Protein AF-A0A2E5IAH0-F1 (afdb_monomer_lite)

Radius of gyration: 16.79 Å; chains: 1; bounding box: 46×34×42 Å

pLDDT: mean 79.87, std 14.28, range [32.84, 93.81]

Secondary structure (DSSP, 8-state):
--GGGS-HHHHHHHHHHHHHHHTPPPTT----TTTS-HIIIIIHHHHHHHHHHHHHHHHHHHHHHHHH---HHHHHHHHHHHHHHHHHHHHHHHHHHHHHHHHH-

Sequence (105 aa):
MHLNEIPPLRLALILISIIYIIFAQNALTTYDLIKDNVISGLILPATLPIIFFVILLDLLMLFVKRSDCEGKIIKKHLSKVIFIEIVLLITLTARWWDYYASIFS

Foldseek 3Di:
DDPVPDDVVVVVLVVVLVVLLVLADALPPPDPVVPDDCCSPPVSVVCLVVSLVVLVVVLVVLVVVLVPDPDPVVNVVSVVVNVVSVVSSVSSCVSNVNVVVSVVD

Structure (mmCIF, N/CA/C/O backbone):
data_AF-A0A2E5IAH0-F1
#
_entry.id   AF-A0A2E5IAH0-F1
#
loop_
_atom_site.group_PDB
_atom_site.id
_atom_site.type_symbol
_atom_site.label_atom_id
_atom_site.label_alt_id
_atom_site.label_comp_id
_atom_site.label_asym_id
_atom_site.label_entity_id
_atom_site.label_seq_id
_atom_site.pdbx_PDB_ins_code
_atom_site.Cartn_x
_atom_site.Cartn_y
_atom_site.Cartn_z
_atom_site.occupancy
_atom_site.B_iso_or_equiv
_atom_site.auth_seq_id
_atom_site.auth_comp_id
_atom_site.auth_asym_id
_atom_site.auth_atom_id
_atom_site.pdbx_PDB_model_num
ATOM 1 N N . MET A 1 1 ? -9.688 21.626 6.961 1.00 43.75 1 MET A N 1
ATOM 2 C CA . MET A 1 1 ? -9.174 20.240 6.950 1.00 43.75 1 MET A CA 1
ATOM 3 C C . MET A 1 1 ? -7.848 20.277 7.699 1.00 43.75 1 MET A C 1
ATOM 5 O O . MET A 1 1 ? -6.872 20.748 7.138 1.00 43.75 1 MET A O 1
ATOM 9 N N . HIS A 1 2 ? -7.847 19.983 9.003 1.00 32.84 2 HIS A N 1
ATOM 10 C CA . HIS A 1 2 ? -6.646 20.108 9.839 1.00 32.84 2 HIS A CA 1
ATOM 11 C C . HIS A 1 2 ? -5.772 18.864 9.647 1.00 32.84 2 HIS A C 1
ATOM 13 O O . HIS A 1 2 ? -6.219 17.755 9.923 1.00 32.84 2 HIS A O 1
ATOM 19 N N . LEU A 1 3 ? -4.529 19.042 9.190 1.00 49.31 3 LEU A N 1
ATOM 20 C CA . LEU A 1 3 ? -3.573 17.947 8.970 1.00 49.31 3 LEU A CA 1
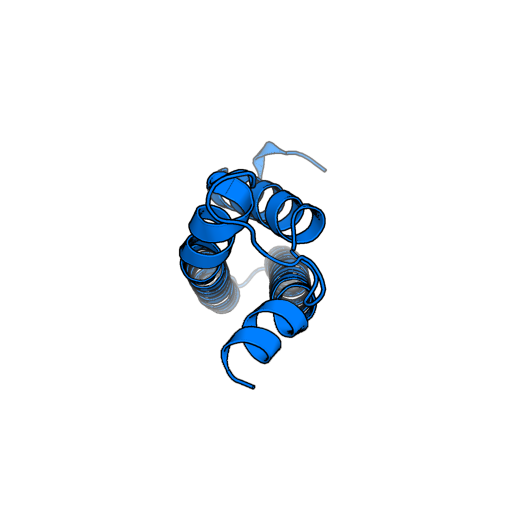ATOM 21 C C . LEU A 1 3 ? -3.216 17.154 10.250 1.00 49.31 3 LEU A C 1
ATOM 23 O O . LEU A 1 3 ? -2.623 16.089 10.144 1.00 49.31 3 LEU A O 1
ATOM 27 N N . ASN A 1 4 ? -3.611 17.623 11.440 1.00 45.94 4 ASN A N 1
ATOM 28 C CA . ASN A 1 4 ? -3.289 16.997 12.729 1.00 45.94 4 ASN A CA 1
ATOM 29 C C . ASN A 1 4 ? -4.145 15.773 13.111 1.00 45.94 4 ASN A C 1
ATOM 31 O O . ASN A 1 4 ? -3.842 15.132 14.112 1.00 45.94 4 ASN A O 1
ATOM 35 N N . GLU A 1 5 ? -5.206 15.437 12.368 1.00 56.62 5 GLU A N 1
ATOM 36 C CA . GLU A 1 5 ? -6.084 14.294 12.705 1.00 56.62 5 GLU A CA 1
ATOM 37 C C . GLU A 1 5 ? -5.778 13.010 11.917 1.00 56.62 5 GLU A C 1
ATOM 39 O O . GLU A 1 5 ? -6.347 11.950 12.197 1.00 56.62 5 GLU A O 1
ATOM 44 N N . ILE A 1 6 ? -4.884 13.080 10.928 1.00 60.12 6 ILE A N 1
ATOM 45 C CA . ILE A 1 6 ? -4.462 11.912 10.154 1.00 60.12 6 ILE A CA 1
ATOM 46 C C . ILE A 1 6 ? -3.214 11.344 10.837 1.00 60.12 6 ILE A C 1
ATOM 48 O O . ILE A 1 6 ? -2.228 12.072 10.961 1.00 60.12 6 ILE A O 1
ATOM 52 N N . PRO A 1 7 ? -3.215 10.073 11.288 1.00 71.12 7 PRO A N 1
ATOM 53 C CA . PRO A 1 7 ? -2.011 9.479 11.851 1.00 71.12 7 PRO A CA 1
ATOM 54 C C . PRO A 1 7 ? -0.868 9.606 10.830 1.00 71.12 7 PRO A C 1
ATOM 56 O O . PRO A 1 7 ? -1.097 9.351 9.645 1.00 71.12 7 PRO A O 1
ATOM 59 N N . PRO A 1 8 ? 0.350 9.991 11.250 1.00 77.69 8 PRO A N 1
ATOM 60 C CA . PRO A 1 8 ? 1.456 10.310 10.338 1.00 77.69 8 PRO A CA 1
ATOM 61 C C . PRO A 1 8 ? 1.767 9.167 9.362 1.00 77.69 8 PRO A C 1
ATOM 63 O O . PRO A 1 8 ? 2.138 9.406 8.215 1.00 77.69 8 PRO A O 1
ATOM 66 N N . LEU A 1 9 ? 1.509 7.928 9.789 1.00 79.06 9 LEU A N 1
ATOM 67 C CA . LEU A 1 9 ? 1.598 6.730 8.964 1.00 79.06 9 LEU A CA 1
ATOM 68 C C . LEU A 1 9 ? 0.697 6.778 7.716 1.00 79.06 9 LEU A C 1
ATOM 70 O O . LEU A 1 9 ? 1.145 6.413 6.636 1.00 79.06 9 LEU A O 1
ATOM 74 N N . ARG A 1 10 ? -0.543 7.273 7.820 1.00 81.69 10 ARG A N 1
ATOM 75 C CA . ARG A 1 10 ? -1.467 7.369 6.674 1.00 81.69 10 ARG A CA 1
ATOM 76 C C . ARG A 1 10 ? -1.038 8.398 5.660 1.00 81.69 10 ARG A C 1
ATOM 78 O O . ARG A 1 10 ? -1.125 8.160 4.462 1.00 81.69 10 ARG A O 1
ATOM 85 N N . LEU A 1 11 ? -0.580 9.549 6.138 1.00 83.62 11 LEU A N 1
ATOM 86 C CA . LEU A 1 11 ? -0.096 10.594 5.249 1.00 83.62 11 LEU A CA 1
ATOM 87 C C . LEU A 1 11 ? 1.133 10.093 4.478 1.00 83.62 11 LEU A C 1
ATOM 89 O O . LEU A 1 11 ? 1.208 10.284 3.264 1.00 83.62 11 LEU A O 1
ATOM 93 N N . ALA A 1 12 ? 2.032 9.375 5.159 1.00 85.69 12 ALA A N 1
ATOM 94 C CA . ALA A 1 12 ? 3.151 8.695 4.518 1.00 85.69 12 ALA A CA 1
ATOM 95 C C . ALA A 1 12 ? 2.677 7.647 3.497 1.00 85.69 12 ALA A C 1
ATOM 97 O O . ALA A 1 12 ? 3.168 7.646 2.372 1.00 85.69 12 ALA A O 1
ATOM 98 N N . LEU A 1 13 ? 1.688 6.811 3.833 1.00 85.50 13 LEU A N 1
ATOM 99 C CA . LEU A 1 13 ? 1.144 5.799 2.918 1.00 85.50 13 LEU A CA 1
ATOM 100 C C . LEU A 1 13 ? 0.521 6.407 1.664 1.00 85.50 13 LEU A C 1
ATOM 102 O O . LEU A 1 13 ? 0.764 5.908 0.568 1.00 85.50 13 LEU A O 1
ATOM 106 N N . ILE A 1 14 ? -0.235 7.496 1.800 1.00 85.69 14 ILE A N 1
ATOM 107 C CA . ILE A 1 14 ? -0.828 8.204 0.661 1.00 85.69 14 ILE A CA 1
ATOM 108 C C . ILE A 1 14 ? 0.275 8.775 -0.234 1.00 85.69 14 ILE A C 1
ATOM 110 O O . ILE A 1 14 ? 0.253 8.546 -1.441 1.00 85.69 14 ILE A O 1
ATOM 114 N N . LEU A 1 15 ? 1.264 9.466 0.345 1.00 88.12 15 LEU A N 1
ATOM 115 C CA . LEU A 1 15 ? 2.393 10.017 -0.413 1.00 88.12 15 LEU A CA 1
ATOM 116 C C . LEU A 1 15 ? 3.174 8.927 -1.148 1.00 88.12 15 LEU A C 1
ATOM 118 O O . LEU A 1 15 ? 3.426 9.053 -2.344 1.00 88.12 15 LEU A O 1
ATOM 122 N N . ILE A 1 16 ? 3.518 7.845 -0.449 1.00 87.31 16 ILE A N 1
ATOM 123 C CA . ILE A 1 16 ? 4.248 6.716 -1.026 1.00 87.31 16 ILE A CA 1
ATOM 124 C C . ILE A 1 16 ? 3.423 6.075 -2.144 1.00 87.31 16 ILE A C 1
ATOM 126 O O . ILE A 1 16 ? 3.938 5.864 -3.234 1.00 87.31 16 ILE A O 1
ATOM 130 N N . SER A 1 17 ? 2.130 5.838 -1.936 1.00 85.62 17 SER A N 1
ATOM 131 C CA . SER A 1 17 ? 1.269 5.246 -2.968 1.00 85.62 17 SER A CA 1
ATOM 132 C C . SER A 1 17 ? 1.181 6.119 -4.218 1.00 85.62 17 SER A C 1
ATOM 134 O O . SER A 1 17 ? 1.247 5.602 -5.329 1.00 85.62 17 SER A O 1
ATOM 136 N N . ILE A 1 18 ? 1.097 7.444 -4.060 1.00 87.56 18 ILE A N 1
ATOM 137 C CA . ILE A 1 18 ? 1.113 8.385 -5.188 1.00 87.56 18 ILE A CA 1
ATOM 138 C C . ILE A 1 18 ? 2.435 8.286 -5.957 1.00 87.56 18 ILE A C 1
ATOM 140 O O . ILE A 1 18 ? 2.413 8.211 -7.184 1.00 87.56 18 ILE A O 1
ATOM 144 N N . ILE A 1 19 ? 3.574 8.226 -5.256 1.00 87.19 19 ILE A N 1
ATOM 145 C CA . ILE A 1 19 ? 4.887 8.017 -5.884 1.00 87.19 19 ILE A CA 1
ATOM 146 C C . ILE A 1 19 ? 4.860 6.724 -6.711 1.00 87.19 19 ILE A C 1
ATOM 148 O O . ILE A 1 19 ? 5.175 6.748 -7.897 1.00 87.19 19 ILE A O 1
ATOM 152 N N . TYR A 1 20 ? 4.400 5.610 -6.144 1.00 86.12 20 TYR A N 1
ATOM 153 C CA . TYR A 1 20 ? 4.354 4.332 -6.863 1.00 86.12 20 TYR A CA 1
ATOM 154 C C . TYR A 1 20 ? 3.379 4.331 -8.047 1.00 86.12 20 TYR A C 1
ATOM 156 O O . TYR A 1 20 ? 3.626 3.629 -9.021 1.00 86.12 20 TYR A O 1
ATOM 164 N N . ILE A 1 21 ? 2.292 5.106 -8.006 1.00 85.81 21 ILE A N 1
ATOM 165 C CA . ILE A 1 21 ? 1.365 5.249 -9.142 1.00 85.81 21 ILE A CA 1
ATOM 166 C C . ILE A 1 21 ? 2.014 6.045 -10.285 1.00 85.81 21 ILE A C 1
ATOM 168 O O . ILE A 1 21 ? 1.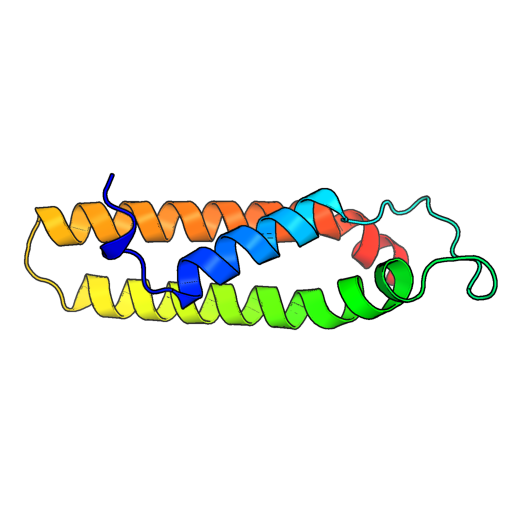859 5.682 -11.453 1.00 85.81 21 ILE A O 1
ATOM 172 N N . ILE A 1 22 ? 2.747 7.116 -9.962 1.00 84.62 22 ILE A N 1
ATOM 173 C CA . ILE A 1 22 ? 3.429 7.970 -10.949 1.00 84.62 22 ILE A CA 1
ATOM 174 C C . ILE A 1 22 ? 4.594 7.221 -11.605 1.00 84.62 22 ILE A C 1
ATOM 176 O O . ILE A 1 22 ? 4.752 7.278 -12.822 1.00 84.62 22 ILE A O 1
ATOM 180 N N . PHE A 1 23 ? 5.383 6.501 -10.806 1.00 81.69 23 PHE A N 1
ATOM 181 C CA . PHE A 1 23 ? 6.558 5.753 -11.263 1.00 81.69 23 PHE A CA 1
ATOM 182 C C . PHE A 1 23 ? 6.243 4.321 -11.721 1.00 81.69 23 PHE A C 1
ATOM 184 O O . PHE A 1 23 ? 7.166 3.536 -11.941 1.00 81.69 23 PHE A O 1
ATOM 191 N N . ALA A 1 24 ? 4.964 3.969 -11.866 1.00 76.81 24 ALA A N 1
ATOM 192 C CA . ALA A 1 24 ? 4.568 2.662 -12.366 1.00 76.81 24 ALA A CA 1
ATOM 193 C C . ALA A 1 24 ? 5.111 2.426 -13.778 1.00 76.81 24 ALA A C 1
ATOM 195 O O . ALA A 1 24 ? 4.982 3.273 -14.669 1.00 76.81 24 ALA A O 1
ATOM 196 N N . GLN A 1 25 ? 5.715 1.259 -13.964 1.00 68.38 25 GLN A N 1
ATOM 197 C CA . GLN A 1 25 ? 6.385 0.899 -15.204 1.00 68.38 25 GLN A CA 1
ATOM 198 C C . GLN A 1 25 ? 5.395 0.352 -16.222 1.00 68.38 25 GLN A C 1
ATOM 200 O O . GLN A 1 25 ? 4.419 -0.302 -15.860 1.00 68.38 25 GLN A O 1
ATOM 205 N N . ASN A 1 26 ? 5.651 0.615 -17.501 1.00 62.47 26 ASN A N 1
ATOM 206 C CA . ASN A 1 26 ? 4.818 0.105 -18.582 1.00 62.47 26 ASN A CA 1
ATOM 207 C C . ASN A 1 26 ? 5.412 -1.205 -19.115 1.00 62.47 26 ASN A C 1
ATOM 209 O O . ASN A 1 26 ? 6.628 -1.337 -19.184 1.00 62.47 26 ASN A O 1
ATOM 213 N N . ALA A 1 27 ? 4.584 -2.142 -19.577 1.00 54.34 27 ALA A N 1
ATOM 214 C CA . ALA A 1 27 ? 5.046 -3.435 -20.109 1.00 54.34 27 ALA A CA 1
ATOM 215 C C . ALA A 1 27 ? 6.054 -3.327 -21.283 1.00 54.34 27 ALA A C 1
ATOM 217 O O . ALA A 1 27 ? 6.747 -4.284 -21.605 1.00 54.34 27 ALA A O 1
ATOM 218 N N . LEU A 1 28 ? 6.147 -2.157 -21.927 1.00 52.31 28 LEU A N 1
ATOM 219 C CA . LEU A 1 28 ? 7.015 -1.889 -23.080 1.00 52.31 28 LEU A CA 1
ATOM 220 C C . LEU A 1 28 ? 8.390 -1.305 -22.716 1.00 52.31 28 LEU A C 1
ATOM 222 O O . LEU A 1 28 ? 9.192 -1.069 -23.619 1.00 52.31 28 LEU A O 1
ATOM 226 N N . THR A 1 29 ? 8.686 -1.037 -21.439 1.00 54.88 29 THR A N 1
ATOM 227 C CA . THR A 1 29 ? 10.057 -0.677 -21.043 1.00 54.88 29 THR A CA 1
ATOM 228 C C . THR A 1 29 ? 10.935 -1.922 -21.108 1.00 54.88 29 THR A C 1
ATOM 230 O O . THR A 1 29 ? 10.982 -2.712 -20.170 1.00 54.88 29 THR A O 1
ATOM 233 N N . THR A 1 30 ? 11.605 -2.111 -22.247 1.00 47.50 30 THR A N 1
ATOM 234 C CA . THR A 1 30 ? 12.680 -3.092 -22.419 1.00 47.50 30 THR A CA 1
ATOM 235 C C . THR A 1 30 ? 13.783 -2.781 -21.421 1.00 47.50 30 THR A C 1
ATOM 237 O O . THR A 1 30 ? 14.484 -1.785 -21.579 1.00 47.50 30 THR A O 1
ATOM 240 N N . TYR A 1 31 ? 13.884 -3.615 -20.390 1.00 51.56 31 TYR A N 1
ATOM 241 C CA . TYR A 1 31 ? 14.838 -3.452 -19.305 1.00 51.56 31 TYR A CA 1
ATOM 242 C C . TYR A 1 31 ? 16.234 -3.865 -19.748 1.00 51.56 31 TYR A C 1
ATOM 244 O O . TYR A 1 31 ? 16.513 -5.051 -19.922 1.00 51.56 31 TYR A O 1
ATOM 252 N N . ASP A 1 32 ? 17.121 -2.890 -19.891 1.00 53.38 32 ASP A N 1
ATOM 253 C CA . ASP A 1 32 ? 18.540 -3.144 -20.084 1.00 53.38 32 ASP A CA 1
ATOM 254 C C . ASP A 1 32 ? 19.221 -2.962 -18.721 1.00 53.38 32 ASP A C 1
ATOM 256 O O . ASP A 1 32 ? 19.516 -1.845 -18.293 1.00 53.38 32 ASP A O 1
ATOM 260 N N . LEU A 1 33 ? 19.429 -4.067 -17.989 1.00 51.78 33 LEU A N 1
ATOM 261 C CA . LEU A 1 33 ? 19.933 -4.091 -16.598 1.00 51.78 33 LEU A CA 1
ATOM 262 C C . LEU A 1 33 ? 21.254 -3.321 -16.391 1.00 51.78 33 LEU A C 1
ATOM 264 O O . LEU A 1 33 ? 21.613 -3.000 -15.260 1.00 51.78 33 LEU A O 1
ATOM 268 N N . ILE A 1 34 ? 21.982 -3.051 -17.477 1.00 52.56 34 ILE A N 1
ATOM 269 C CA . ILE A 1 34 ? 23.276 -2.361 -17.496 1.00 52.56 34 ILE A CA 1
ATOM 270 C C . ILE A 1 34 ? 23.115 -0.840 -17.720 1.00 52.56 34 ILE A C 1
ATOM 272 O O . ILE A 1 34 ? 23.997 -0.072 -17.337 1.00 52.56 34 ILE A O 1
ATOM 276 N N . LYS A 1 35 ? 21.998 -0.383 -18.308 1.00 53.25 35 LYS A N 1
ATOM 277 C CA . LYS A 1 35 ? 21.712 1.036 -18.613 1.00 53.25 35 LYS A CA 1
ATOM 278 C C . LYS A 1 35 ? 20.599 1.645 -17.762 1.00 53.25 35 LYS A C 1
ATOM 280 O O . LYS A 1 35 ? 20.603 2.860 -17.565 1.00 53.25 35 LYS A O 1
ATOM 285 N N . ASP A 1 36 ? 19.674 0.832 -17.264 1.00 59.19 36 ASP A N 1
ATOM 286 C CA . ASP A 1 36 ? 18.475 1.321 -16.596 1.00 59.19 36 ASP A CA 1
ATOM 287 C C . ASP A 1 36 ? 18.633 1.468 -15.081 1.00 59.19 36 ASP A C 1
ATOM 289 O O . ASP A 1 36 ? 19.338 0.734 -14.390 1.00 59.19 36 ASP A O 1
ATOM 293 N N . ASN A 1 37 ? 17.930 2.464 -14.549 1.00 65.88 37 ASN A N 1
ATOM 294 C CA . ASN A 1 37 ? 17.960 2.837 -13.144 1.00 65.88 37 ASN A CA 1
ATOM 295 C C . ASN A 1 37 ? 17.409 1.696 -12.260 1.00 65.88 37 ASN A C 1
ATOM 297 O O . ASN A 1 37 ? 16.194 1.458 -12.230 1.00 65.88 37 ASN A O 1
ATOM 301 N N . VAL A 1 38 ? 18.301 1.031 -11.508 1.00 67.62 38 VAL A N 1
ATOM 302 C CA . VAL A 1 38 ? 18.034 -0.102 -10.587 1.00 67.62 38 VAL A CA 1
ATOM 303 C C . VAL A 1 38 ? 16.827 0.147 -9.676 1.00 67.62 38 VAL A C 1
ATOM 305 O O . VAL A 1 38 ? 16.054 -0.766 -9.382 1.00 67.62 38 VAL A O 1
ATOM 308 N N . ILE A 1 39 ? 16.629 1.401 -9.258 1.00 67.56 39 ILE A N 1
ATOM 309 C CA . ILE A 1 39 ? 15.522 1.802 -8.385 1.00 67.56 39 ILE A CA 1
ATOM 310 C C . ILE A 1 39 ? 14.170 1.548 -9.059 1.00 67.56 39 ILE A C 1
ATOM 312 O O . ILE A 1 39 ? 13.272 0.970 -8.452 1.00 67.56 39 ILE A O 1
ATOM 316 N N . SER A 1 40 ? 14.035 1.965 -10.315 1.00 68.50 40 SER A N 1
ATOM 317 C CA . SER A 1 40 ? 12.799 1.801 -11.077 1.00 68.50 40 SER A CA 1
ATOM 318 C C . SER A 1 40 ? 12.551 0.349 -11.470 1.00 68.50 40 SER A C 1
ATOM 320 O O . SER A 1 40 ? 11.431 -0.121 -11.324 1.00 68.50 40 SER A O 1
ATOM 322 N N . GLY A 1 41 ? 13.597 -0.375 -11.871 1.00 68.94 41 GLY A N 1
ATOM 323 C CA . GLY A 1 41 ? 13.441 -1.701 -12.472 1.00 68.94 41 GLY A CA 1
ATOM 324 C C . GLY A 1 41 ? 13.357 -2.867 -11.528 1.00 68.94 41 GLY A C 1
ATOM 325 O O . GLY A 1 41 ? 12.854 -3.921 -11.903 1.00 68.94 41 GLY A O 1
ATOM 326 N N . LEU A 1 42 ? 13.876 -2.690 -10.318 1.00 73.25 42 LEU A N 1
ATOM 327 C CA . LEU A 1 42 ? 13.972 -3.774 -9.359 1.00 73.25 42 LEU A CA 1
ATOM 328 C C . LEU A 1 42 ? 13.381 -3.375 -8.018 1.00 73.25 42 LEU A C 1
ATOM 330 O O . LEU A 1 42 ? 12.526 -4.081 -7.498 1.00 73.25 42 LEU A O 1
ATOM 334 N N . ILE A 1 43 ? 13.809 -2.237 -7.465 1.00 81.19 43 ILE A N 1
ATOM 335 C CA . ILE A 1 43 ? 13.429 -1.858 -6.101 1.00 81.19 43 ILE A CA 1
ATOM 336 C C . ILE A 1 43 ? 11.933 -1.565 -6.029 1.00 81.19 43 ILE A C 1
ATOM 338 O O . ILE A 1 43 ? 11.236 -2.238 -5.282 1.00 81.19 43 ILE A O 1
ATOM 342 N N . LEU A 1 44 ? 11.436 -0.621 -6.832 1.00 83.56 44 LEU A N 1
ATOM 343 C CA . LEU A 1 44 ? 10.022 -0.235 -6.866 1.00 83.56 44 LEU A CA 1
ATOM 344 C C . LEU A 1 44 ? 9.065 -1.432 -7.068 1.00 83.56 44 LEU A C 1
ATOM 346 O O . LEU A 1 44 ? 8.173 -1.613 -6.237 1.00 83.56 44 LEU A O 1
ATOM 350 N N . PRO A 1 45 ? 9.236 -2.290 -8.091 1.00 83.62 45 PRO A N 1
ATOM 351 C CA . PRO A 1 45 ? 8.388 -3.470 -8.251 1.00 83.62 45 PRO A CA 1
ATOM 352 C C . PRO A 1 45 ? 8.555 -4.499 -7.125 1.00 83.62 45 PRO A C 1
ATOM 354 O O . PRO A 1 45 ? 7.580 -5.146 -6.747 1.00 83.62 45 PRO A O 1
ATOM 357 N N . ALA A 1 46 ? 9.750 -4.661 -6.551 1.00 85.75 46 ALA A N 1
ATOM 358 C CA . ALA A 1 46 ? 9.956 -5.603 -5.449 1.00 85.75 46 ALA A CA 1
ATOM 359 C C . ALA A 1 46 ? 9.328 -5.125 -4.130 1.00 85.75 46 ALA A C 1
ATOM 361 O O . ALA A 1 46 ? 8.894 -5.944 -3.320 1.00 85.75 46 ALA A O 1
ATOM 362 N N . THR A 1 47 ?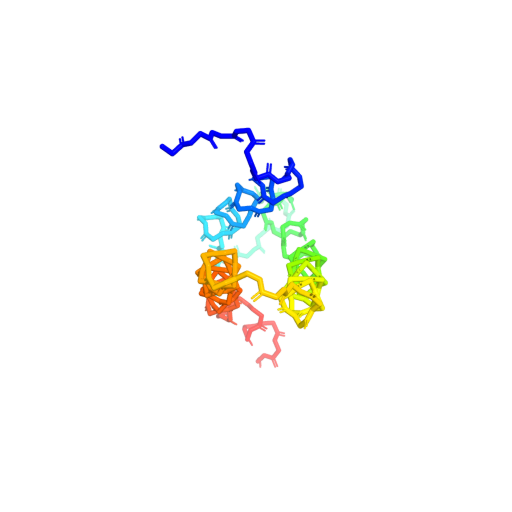 9.261 -3.812 -3.895 1.00 88.75 47 THR A N 1
ATOM 363 C CA . THR A 1 47 ? 8.711 -3.234 -2.661 1.00 88.75 47 THR A CA 1
ATOM 364 C C . THR A 1 47 ? 7.225 -2.897 -2.750 1.00 88.75 47 THR A C 1
ATOM 366 O O . THR A 1 47 ? 6.587 -2.724 -1.711 1.00 88.75 47 THR A O 1
ATOM 369 N N . LEU A 1 48 ? 6.631 -2.856 -3.947 1.00 88.62 48 LEU A N 1
ATOM 370 C CA . LEU A 1 48 ? 5.196 -2.613 -4.118 1.00 88.62 48 LEU A CA 1
ATOM 371 C C . LEU A 1 48 ? 4.306 -3.588 -3.314 1.00 88.62 48 LEU A C 1
ATOM 373 O O . LEU A 1 48 ? 3.386 -3.100 -2.651 1.00 88.62 48 LEU A O 1
ATOM 377 N N . PRO A 1 49 ? 4.553 -4.918 -3.280 1.00 89.94 49 PRO A N 1
ATOM 378 C CA . PRO A 1 49 ? 3.747 -5.832 -2.470 1.00 89.94 49 PRO A CA 1
ATOM 379 C C . PRO A 1 49 ? 3.748 -5.459 -0.984 1.00 89.94 49 PRO A C 1
ATOM 381 O O . PRO A 1 49 ? 2.722 -5.572 -0.318 1.00 89.94 49 PRO A O 1
ATOM 384 N N . ILE A 1 50 ? 4.871 -4.951 -0.463 1.00 91.69 50 ILE A N 1
ATOM 385 C CA . ILE A 1 50 ? 4.971 -4.490 0.927 1.00 91.69 50 ILE A CA 1
ATOM 386 C C . ILE A 1 50 ? 4.009 -3.321 1.149 1.00 91.69 50 ILE A C 1
ATOM 388 O O . ILE A 1 50 ? 3.225 -3.343 2.095 1.00 91.69 50 ILE A O 1
ATOM 392 N N . ILE A 1 51 ? 4.015 -2.328 0.254 1.00 89.94 51 ILE A N 1
ATOM 393 C CA . ILE A 1 51 ? 3.103 -1.178 0.334 1.00 89.94 51 ILE A CA 1
ATOM 394 C C . ILE A 1 51 ? 1.643 -1.633 0.268 1.00 89.94 51 ILE A C 1
ATOM 396 O O . ILE A 1 51 ? 0.833 -1.200 1.086 1.00 89.94 51 ILE A O 1
ATOM 400 N N . PHE A 1 52 ? 1.322 -2.558 -0.639 1.00 90.44 52 PHE A N 1
ATOM 401 C CA . PHE A 1 52 ? -0.013 -3.143 -0.750 1.00 90.44 52 PHE A CA 1
ATOM 402 C C . PHE A 1 52 ? -0.480 -3.756 0.580 1.00 90.44 52 PHE A C 1
ATOM 404 O O . PHE A 1 52 ? -1.573 -3.443 1.056 1.00 90.44 52 PHE A O 1
ATOM 411 N N . PHE A 1 53 ? 0.357 -4.577 1.222 1.00 93.50 53 PHE A N 1
ATOM 412 C CA . PHE A 1 53 ? 0.013 -5.197 2.503 1.00 93.50 53 PHE A CA 1
ATOM 413 C C . PHE A 1 53 ? -0.114 -4.192 3.647 1.00 93.50 53 PHE A C 1
ATOM 415 O O . PHE A 1 53 ? -0.979 -4.361 4.504 1.00 93.50 53 PHE A O 1
ATOM 422 N N . VAL A 1 54 ? 0.701 -3.136 3.668 1.00 92.25 54 VAL A N 1
ATOM 423 C CA . VAL A 1 54 ? 0.593 -2.102 4.706 1.00 92.25 54 VAL A CA 1
ATOM 424 C C . VAL A 1 54 ? -0.711 -1.309 4.560 1.00 92.25 54 VAL A C 1
ATOM 426 O O . VAL A 1 54 ? -1.376 -1.072 5.567 1.00 92.25 54 VAL A O 1
ATOM 429 N N . ILE A 1 55 ? -1.127 -0.963 3.334 1.00 90.56 55 ILE A N 1
ATOM 430 C CA . ILE A 1 55 ? -2.441 -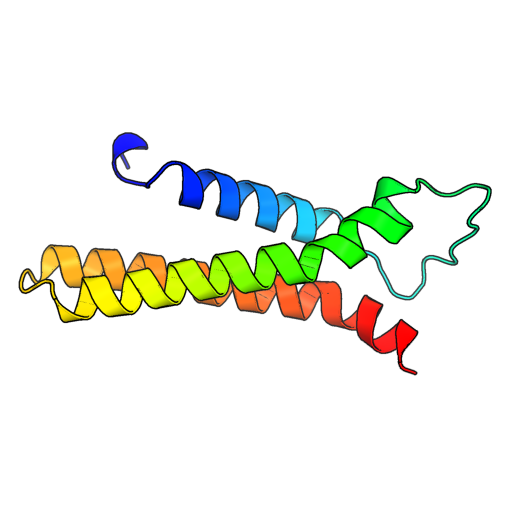0.334 3.090 1.00 90.56 55 ILE A CA 1
ATOM 431 C C . ILE A 1 55 ? -3.566 -1.283 3.521 1.00 90.56 55 ILE A C 1
ATOM 433 O O . ILE A 1 55 ? -4.510 -0.861 4.182 1.00 90.56 55 ILE A O 1
ATOM 437 N N . LEU A 1 56 ? -3.457 -2.577 3.202 1.00 92.31 56 LEU A N 1
ATOM 438 C CA . LEU A 1 56 ? -4.451 -3.577 3.599 1.00 92.31 56 LEU A CA 1
ATOM 439 C C . LEU A 1 56 ? -4.578 -3.695 5.128 1.00 92.31 56 LEU A C 1
ATOM 441 O O . LEU A 1 56 ? -5.687 -3.793 5.657 1.00 92.31 56 LEU A O 1
ATOM 445 N N . LEU A 1 57 ? -3.449 -3.670 5.841 1.00 92.44 57 LEU A N 1
ATOM 446 C CA . LEU A 1 57 ? -3.414 -3.714 7.300 1.00 92.44 57 LEU A CA 1
ATOM 447 C C . LEU A 1 57 ? -4.059 -2.466 7.919 1.00 92.44 57 LEU A C 1
ATOM 449 O O . LEU A 1 57 ? -4.844 -2.589 8.859 1.00 92.44 57 LEU A O 1
ATOM 453 N N . ASP A 1 58 ? -3.759 -1.277 7.394 1.00 90.25 58 AS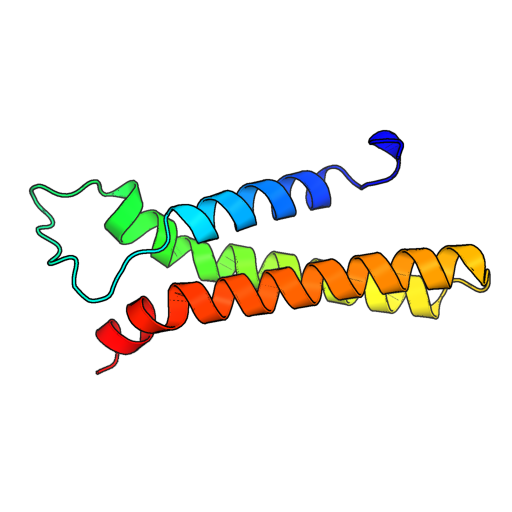P A N 1
ATOM 454 C CA . ASP A 1 58 ? -4.354 -0.025 7.877 1.00 90.25 58 ASP A CA 1
ATOM 455 C C . ASP A 1 58 ? -5.875 0.007 7.650 1.00 90.25 58 ASP A C 1
ATOM 457 O O . ASP A 1 58 ? -6.654 0.345 8.547 1.00 90.25 58 ASP A O 1
ATOM 461 N N . LEU A 1 59 ? -6.310 -0.484 6.494 1.00 92.06 59 LEU A N 1
ATOM 462 C CA . LEU A 1 59 ? -7.713 -0.627 6.130 1.00 92.06 59 LEU A CA 1
ATOM 463 C C . LEU A 1 59 ? -8.445 -1.600 7.068 1.00 92.06 59 LEU A C 1
ATOM 465 O O . LEU A 1 59 ? -9.560 -1.313 7.516 1.00 92.06 59 LEU A O 1
ATOM 469 N N . LEU A 1 60 ? -7.800 -2.704 7.461 1.00 93.25 60 LEU A N 1
ATOM 470 C CA . LEU A 1 60 ? -8.312 -3.612 8.491 1.00 93.25 60 LEU A CA 1
ATOM 471 C C . LEU A 1 60 ? -8.444 -2.899 9.846 1.00 93.25 60 LEU A C 1
ATOM 473 O O . LEU A 1 60 ? -9.500 -2.978 10.479 1.00 93.25 60 LEU A O 1
ATOM 477 N N . MET A 1 61 ? -7.426 -2.147 10.275 1.00 90.81 61 MET A N 1
ATOM 478 C CA . MET A 1 61 ? -7.487 -1.367 11.519 1.00 90.81 61 MET A CA 1
ATOM 479 C C . MET A 1 61 ? -8.617 -0.328 11.496 1.00 90.81 61 MET A C 1
ATOM 481 O O . MET A 1 61 ? -9.287 -0.113 12.509 1.00 90.81 61 MET A O 1
ATOM 485 N N . LEU A 1 62 ? -8.874 0.302 10.348 1.00 90.25 62 LEU A N 1
ATOM 486 C CA . LEU A 1 62 ? -9.989 1.230 10.174 1.00 90.25 62 LEU A CA 1
ATOM 487 C C . LEU A 1 62 ? -11.349 0.550 10.305 1.00 90.25 62 LEU A C 1
ATOM 489 O O . LEU A 1 62 ? -12.250 1.121 10.926 1.00 90.25 62 LEU A O 1
ATOM 493 N N . PHE A 1 63 ? -11.507 -0.652 9.749 1.00 91.69 63 PHE A N 1
ATOM 494 C CA . PHE A 1 63 ? -12.729 -1.434 9.920 1.00 91.69 63 PHE A CA 1
ATOM 495 C C . PHE A 1 63 ? -12.966 -1.796 11.383 1.00 91.69 63 PHE A C 1
ATOM 497 O O . PHE A 1 63 ? -14.070 -1.573 11.886 1.00 91.69 63 PHE A O 1
ATOM 504 N N . VAL A 1 64 ? -11.926 -2.261 12.082 1.00 91.19 64 VAL A N 1
ATOM 505 C CA . VAL A 1 64 ? -11.991 -2.564 13.519 1.00 91.19 64 VAL A CA 1
ATOM 506 C C . VAL A 1 64 ? -12.389 -1.315 14.309 1.00 91.19 64 VAL A C 1
ATOM 508 O O . VAL A 1 64 ? -13.386 -1.328 15.031 1.00 91.19 64 VAL A O 1
ATOM 511 N N . LYS A 1 65 ? -11.701 -0.186 14.092 1.00 87.62 65 LYS A N 1
ATOM 512 C CA . LYS A 1 65 ? -12.002 1.083 14.774 1.00 87.62 65 LYS A CA 1
ATOM 513 C C . LYS A 1 65 ? -13.417 1.588 14.483 1.00 87.62 65 LYS A C 1
ATOM 515 O O . LYS A 1 65 ? -14.074 2.144 15.360 1.00 87.62 65 LYS A O 1
ATOM 520 N N . ARG A 1 66 ? -13.907 1.417 13.252 1.00 87.81 66 ARG A N 1
ATOM 521 C CA . ARG A 1 66 ? -15.274 1.801 12.868 1.00 87.81 66 ARG A CA 1
ATOM 522 C C . ARG A 1 66 ? -16.328 0.941 13.564 1.00 87.81 66 ARG A C 1
ATOM 524 O O . ARG A 1 66 ? -17.397 1.471 13.870 1.00 87.81 66 ARG A O 1
ATOM 531 N N . SER A 1 67 ? -16.045 -0.347 13.760 1.00 88.44 67 SER A N 1
ATOM 532 C CA . SER A 1 67 ? -16.935 -1.270 14.469 1.00 88.44 67 SER A CA 1
ATOM 533 C C . SER A 1 67 ? -17.090 -0.887 15.940 1.00 88.44 67 SER A C 1
ATOM 535 O O . SER A 1 67 ? -18.192 -0.975 16.467 1.00 88.44 67 SER A O 1
ATOM 537 N N . ASP A 1 68 ? -16.007 -0.420 16.561 1.00 89.56 68 ASP A N 1
ATOM 538 C CA . ASP A 1 68 ? -15.949 -0.070 17.985 1.00 89.56 68 ASP A CA 1
ATOM 539 C C . ASP A 1 68 ? -16.472 1.348 18.301 1.00 89.56 68 ASP A C 1
ATOM 541 O O . ASP A 1 68 ? -16.968 1.630 19.386 1.00 89.56 68 ASP A O 1
ATOM 545 N N . CYS A 1 69 ? -16.426 2.276 17.340 1.00 88.06 69 CYS A N 1
ATOM 546 C CA . CYS A 1 69 ? -16.965 3.623 17.546 1.00 88.06 69 CYS A CA 1
ATOM 547 C C . CYS A 1 69 ? -18.502 3.616 17.600 1.00 88.06 69 CYS A C 1
ATOM 549 O O . CYS A 1 69 ? -19.135 3.032 16.732 1.00 88.06 69 CYS A O 1
ATOM 551 N N . GLU A 1 70 ? -19.130 4.385 18.495 1.00 80.56 70 GLU A N 1
ATOM 552 C CA . GLU A 1 70 ? -20.599 4.562 18.514 1.00 80.56 70 GLU A CA 1
ATOM 553 C C . GLU A 1 70 ? -21.065 5.863 17.826 1.00 80.56 70 GLU A C 1
ATOM 555 O O . GLU A 1 70 ? -22.165 5.941 17.271 1.00 80.56 70 GLU A O 1
ATOM 560 N N . GLY A 1 71 ? -20.204 6.885 17.768 1.00 85.25 71 GLY A N 1
ATOM 561 C CA . GLY A 1 71 ? -20.552 8.212 17.252 1.00 85.25 71 GLY A CA 1
ATOM 562 C C . GLY A 1 71 ? -20.830 8.256 15.742 1.00 85.25 71 GLY A C 1
ATOM 563 O O . GLY A 1 71 ? -19.960 7.942 14.927 1.00 85.25 71 GLY A O 1
ATOM 564 N N . LYS A 1 72 ? -22.015 8.749 15.339 1.00 83.69 72 LYS A N 1
ATOM 565 C CA . LYS A 1 72 ? -22.430 8.874 13.920 1.00 83.69 72 LYS A CA 1
ATOM 566 C C . LYS A 1 72 ? -21.467 9.717 13.070 1.00 83.69 72 LYS A C 1
ATOM 568 O O . LYS A 1 72 ? -21.184 9.358 11.928 1.00 83.69 72 LYS A O 1
ATOM 573 N N . ILE A 1 73 ? -20.951 10.820 13.620 1.00 83.75 73 ILE A N 1
ATOM 574 C CA . ILE A 1 73 ? -20.012 11.718 12.920 1.00 83.75 73 ILE A CA 1
ATOM 575 C C . ILE A 1 73 ? -18.676 11.004 12.675 1.00 83.75 73 ILE A C 1
ATOM 577 O O . ILE A 1 73 ? -18.187 10.978 11.545 1.00 83.75 73 ILE A O 1
ATOM 581 N N . ILE A 1 74 ? -18.138 10.349 13.707 1.00 83.31 74 ILE A N 1
ATOM 582 C CA . ILE A 1 74 ? -16.869 9.614 13.646 1.00 83.31 74 ILE A CA 1
ATOM 583 C C . ILE A 1 74 ? -16.989 8.419 12.692 1.00 83.31 74 ILE A C 1
ATOM 585 O O . ILE A 1 74 ? -16.131 8.240 11.830 1.00 83.31 74 ILE A O 1
ATOM 589 N N . LYS A 1 75 ? -18.094 7.660 12.742 1.00 85.69 75 LYS A N 1
ATOM 590 C CA . LYS A 1 75 ? -18.370 6.576 11.780 1.00 85.69 75 LYS A CA 1
ATOM 591 C C . LYS A 1 75 ? -18.390 7.071 10.337 1.00 85.69 75 LYS A C 1
ATOM 593 O O . LYS A 1 75 ? -17.825 6.410 9.463 1.00 85.69 75 LYS A O 1
ATOM 598 N N . LYS A 1 76 ? -19.030 8.216 10.068 1.00 87.12 76 LYS A N 1
ATOM 599 C CA . LYS A 1 76 ? -19.076 8.806 8.720 1.00 87.12 76 LYS A CA 1
ATOM 600 C C . LYS A 1 76 ? -17.683 9.231 8.256 1.00 87.12 76 LYS A C 1
ATOM 602 O O . LYS A 1 76 ? -17.342 8.991 7.102 1.00 87.12 76 LYS A O 1
ATOM 607 N N . HIS A 1 77 ? -16.880 9.817 9.144 1.00 85.94 77 HIS A N 1
ATOM 608 C CA . HIS A 1 77 ? -15.496 10.175 8.846 1.00 85.94 77 HIS A CA 1
ATOM 609 C C . HIS A 1 77 ? -14.645 8.935 8.532 1.00 85.94 77 HIS A C 1
ATOM 611 O O . HIS A 1 77 ? -14.063 8.860 7.455 1.00 85.94 77 HIS A O 1
ATOM 617 N N . LEU A 1 78 ? -14.656 7.918 9.401 1.00 87.50 78 LEU A N 1
ATOM 618 C CA . LEU A 1 78 ? -13.927 6.661 9.184 1.00 87.50 78 LEU A CA 1
ATOM 619 C C . LEU A 1 78 ? -14.350 5.965 7.885 1.00 87.50 78 LEU A C 1
ATOM 621 O O . LEU A 1 78 ? -13.498 5.490 7.147 1.00 87.50 78 LEU A O 1
ATOM 625 N N . SER A 1 79 ? -15.645 5.968 7.557 1.00 90.31 79 SER A N 1
ATOM 626 C CA . SER A 1 79 ? -16.140 5.383 6.301 1.00 90.31 79 SER A CA 1
ATOM 627 C C . SER A 1 79 ? -15.585 6.095 5.063 1.00 90.31 79 SER A C 1
ATOM 629 O O . SER A 1 79 ? -15.291 5.437 4.070 1.00 90.31 79 SER A O 1
ATOM 631 N N . LYS A 1 80 ? -15.409 7.424 5.115 1.00 90.00 80 LYS A N 1
ATOM 632 C CA . LYS A 1 80 ? -14.760 8.171 4.028 1.00 90.00 80 LYS A CA 1
ATOM 633 C C . LYS A 1 80 ? -13.283 7.811 3.896 1.00 90.00 80 LYS A C 1
ATOM 635 O O . LYS A 1 80 ? -12.816 7.654 2.777 1.00 90.00 80 LYS A O 1
ATOM 640 N N . VAL A 1 81 ? -12.567 7.677 5.014 1.00 88.88 81 VAL A N 1
ATOM 641 C CA . VAL A 1 81 ? -11.144 7.294 4.997 1.00 88.88 81 VAL A CA 1
ATOM 642 C C . VAL A 1 81 ? -10.976 5.891 4.411 1.00 88.88 81 VAL A C 1
ATOM 644 O O . VAL A 1 81 ? -10.190 5.723 3.488 1.00 88.88 81 VAL A O 1
ATOM 647 N N . ILE A 1 82 ? -11.792 4.928 4.854 1.00 91.56 82 ILE A N 1
ATOM 648 C CA . ILE A 1 82 ? -11.818 3.566 4.295 1.00 91.56 82 ILE A CA 1
ATOM 649 C C . ILE A 1 82 ? -12.050 3.608 2.782 1.00 91.56 82 ILE A C 1
ATOM 651 O O . ILE A 1 82 ? -11.347 2.944 2.031 1.00 91.56 82 ILE A O 1
ATOM 655 N N . PHE A 1 83 ? -13.017 4.405 2.317 1.00 93.19 83 PHE A N 1
ATOM 656 C CA . PHE A 1 83 ? -13.285 4.535 0.886 1.00 93.19 83 PHE A CA 1
ATOM 657 C C . PHE A 1 83 ? -12.071 5.073 0.111 1.00 93.19 83 PHE A C 1
ATOM 659 O O . PHE A 1 83 ? -11.749 4.541 -0.946 1.00 93.19 83 PHE A O 1
ATOM 666 N N . ILE A 1 84 ? -11.376 6.085 0.643 1.00 90.00 84 ILE A N 1
ATOM 667 C CA . ILE A 1 84 ? -10.162 6.636 0.023 1.00 90.00 84 ILE A CA 1
ATOM 668 C C . ILE A 1 84 ? -9.062 5.571 -0.067 1.00 90.00 84 ILE A C 1
ATOM 670 O O . ILE A 1 84 ? -8.459 5.429 -1.127 1.00 90.00 84 ILE A O 1
ATOM 674 N N . GLU A 1 85 ? -8.823 4.800 0.995 1.00 89.81 85 GLU A N 1
ATOM 675 C CA . GLU A 1 85 ? -7.812 3.731 0.985 1.00 89.81 85 GLU A CA 1
ATOM 676 C C . GLU A 1 85 ? -8.165 2.590 0.029 1.00 89.81 85 GLU A C 1
ATOM 678 O O . GLU A 1 85 ? -7.287 2.109 -0.681 1.00 89.81 85 GLU A O 1
ATOM 683 N N . ILE A 1 86 ? -9.442 2.204 -0.068 1.00 93.25 86 ILE A N 1
ATOM 684 C CA . ILE A 1 86 ? -9.898 1.218 -1.061 1.00 93.25 86 ILE A CA 1
ATOM 685 C C . ILE A 1 86 ? -9.614 1.721 -2.479 1.00 93.25 86 ILE A C 1
ATOM 687 O O . ILE A 1 86 ? -9.060 0.988 -3.296 1.00 93.25 86 ILE A O 1
ATOM 691 N N . VAL A 1 87 ? -9.979 2.971 -2.782 1.00 93.44 87 VAL A N 1
ATOM 692 C CA . VAL A 1 87 ? -9.739 3.568 -4.105 1.00 93.44 87 VAL A CA 1
ATOM 693 C C . VAL A 1 87 ? -8.244 3.630 -4.408 1.00 93.44 87 VAL A C 1
ATOM 695 O O . VAL A 1 87 ? -7.833 3.305 -5.523 1.00 93.44 87 VAL A O 1
ATOM 698 N N . LEU A 1 88 ? -7.427 4.004 -3.423 1.00 90.00 88 LEU A N 1
ATOM 699 C CA . LEU A 1 88 ? -5.973 4.046 -3.550 1.00 90.00 88 LEU A CA 1
ATOM 700 C C . LEU A 1 88 ? -5.402 2.656 -3.850 1.00 90.00 88 LEU A C 1
ATOM 702 O O . LEU A 1 88 ? -4.620 2.516 -4.786 1.00 90.00 88 LEU A O 1
ATOM 706 N N . LEU A 1 89 ? -5.840 1.634 -3.111 1.00 92.44 89 LEU A N 1
ATOM 707 C CA . LEU A 1 89 ? -5.417 0.246 -3.291 1.00 92.44 89 LEU A CA 1
ATOM 708 C C . LEU A 1 89 ? -5.777 -0.271 -4.690 1.00 92.44 89 LEU A C 1
ATOM 710 O O . LEU A 1 89 ? -4.917 -0.797 -5.389 1.00 92.44 89 LEU A O 1
ATOM 714 N N . ILE A 1 90 ? -7.022 -0.059 -5.132 1.00 93.81 90 ILE A N 1
ATOM 715 C CA . ILE A 1 90 ? -7.483 -0.465 -6.469 1.00 93.81 90 ILE A CA 1
ATOM 716 C C . ILE A 1 90 ? -6.675 0.245 -7.558 1.00 93.81 90 ILE A C 1
ATOM 718 O O . ILE A 1 90 ? -6.237 -0.394 -8.511 1.00 93.81 90 ILE A O 1
ATOM 722 N N . THR A 1 91 ? -6.453 1.554 -7.413 1.00 91.62 91 THR A N 1
ATOM 723 C CA . THR A 1 91 ? -5.686 2.347 -8.386 1.00 91.62 91 THR A CA 1
ATOM 724 C C . THR A 1 91 ? -4.243 1.860 -8.467 1.00 91.62 91 THR A C 1
ATOM 726 O O . THR A 1 91 ? -3.709 1.705 -9.562 1.00 91.62 91 THR A O 1
ATOM 729 N N . LEU A 1 92 ? -3.626 1.577 -7.318 1.00 90.25 92 LEU A N 1
ATOM 730 C CA . LEU A 1 92 ? -2.271 1.049 -7.233 1.00 90.25 92 LEU A CA 1
ATOM 731 C C . LEU A 1 92 ? -2.166 -0.307 -7.945 1.00 90.25 92 LEU A C 1
ATOM 733 O O . LEU A 1 92 ? -1.306 -0.481 -8.805 1.00 90.25 92 LEU A O 1
ATOM 737 N N . THR A 1 93 ? -3.072 -1.241 -7.647 1.00 90.06 93 THR A N 1
ATOM 738 C CA . THR A 1 93 ? -3.093 -2.567 -8.281 1.00 90.06 93 THR A CA 1
ATOM 739 C C . THR A 1 93 ? -3.349 -2.480 -9.782 1.00 90.06 93 THR A C 1
ATOM 741 O O . THR A 1 93 ? -2.615 -3.089 -10.553 1.00 90.06 93 THR A O 1
ATOM 744 N N . ALA A 1 94 ? -4.343 -1.700 -10.214 1.00 90.69 94 ALA A N 1
ATOM 745 C CA . ALA A 1 94 ? -4.663 -1.536 -11.630 1.00 90.69 94 ALA A CA 1
ATOM 746 C C . ALA A 1 94 ? -3.491 -0.929 -12.409 1.00 90.69 94 ALA A C 1
ATOM 748 O O . ALA A 1 94 ? -3.205 -1.345 -13.526 1.00 90.69 94 ALA A O 1
ATOM 749 N N . ARG A 1 95 ? -2.778 0.031 -11.809 1.00 88.88 95 ARG A N 1
ATOM 750 C CA . ARG A 1 95 ? -1.659 0.703 -12.469 1.00 88.88 95 ARG A CA 1
ATOM 751 C C . ARG A 1 95 ? -0.444 -0.208 -12.664 1.00 88.88 95 ARG A C 1
ATOM 753 O O . ARG A 1 95 ? 0.258 -0.055 -13.656 1.00 88.88 95 ARG A O 1
ATOM 760 N N . TRP A 1 96 ? -0.205 -1.133 -11.739 1.00 88.50 96 TRP A N 1
ATOM 761 C CA . TRP A 1 96 ? 0.907 -2.087 -11.805 1.00 88.50 96 TRP A CA 1
ATOM 762 C C . TRP A 1 96 ? 0.541 -3.418 -12.470 1.00 88.50 96 TRP A C 1
ATOM 764 O O . TRP A 1 96 ? 1.417 -4.259 -12.673 1.00 88.50 96 TRP A O 1
ATOM 774 N N . TRP A 1 97 ? -0.732 -3.609 -12.824 1.00 87.12 97 TRP A N 1
ATOM 775 C CA . TRP A 1 97 ? -1.230 -4.834 -13.440 1.00 87.12 97 TRP A CA 1
ATOM 776 C C . TRP A 1 97 ? -0.450 -5.205 -14.700 1.00 87.12 97 TRP A C 1
ATOM 778 O O . TRP A 1 97 ? 0.061 -6.317 -14.782 1.00 87.12 97 TRP A O 1
ATOM 788 N N . ASP A 1 98 ? -0.298 -4.264 -15.636 1.00 83.12 98 ASP A N 1
ATOM 789 C CA . ASP A 1 98 ? 0.364 -4.515 -16.922 1.00 83.12 98 ASP A CA 1
ATOM 790 C C . ASP A 1 98 ? 1.818 -4.973 -16.744 1.00 83.12 98 ASP A C 1
ATOM 792 O O . ASP A 1 98 ? 2.279 -5.871 -17.447 1.00 83.12 98 ASP A O 1
ATOM 796 N N . TYR A 1 99 ? 2.527 -4.403 -15.764 1.00 82.56 99 TYR A N 1
ATOM 797 C CA . TYR A 1 99 ? 3.899 -4.791 -15.443 1.00 82.56 99 TYR A CA 1
ATOM 798 C C . TYR A 1 99 ? 3.971 -6.239 -14.940 1.00 82.56 99 TYR A C 1
ATOM 800 O O . TYR A 1 99 ? 4.689 -7.052 -15.520 1.00 82.56 99 TYR A O 1
ATOM 808 N N . TYR A 1 100 ? 3.203 -6.605 -13.908 1.00 82.12 100 TYR A N 1
ATOM 809 C CA . TYR A 1 100 ? 3.243 -7.983 -13.401 1.00 82.12 100 TYR A CA 1
ATOM 810 C C . TYR A 1 100 ? 2.681 -8.988 -14.399 1.00 82.12 100 TYR A C 1
ATOM 812 O O . TYR A 1 100 ? 3.235 -10.076 -14.522 1.00 82.12 100 TYR A O 1
ATOM 820 N N . ALA A 1 101 ? 1.628 -8.633 -15.138 1.00 84.62 101 ALA A N 1
ATOM 821 C CA . ALA A 1 101 ? 1.085 -9.485 -16.188 1.00 84.62 101 ALA A CA 1
ATOM 822 C C . A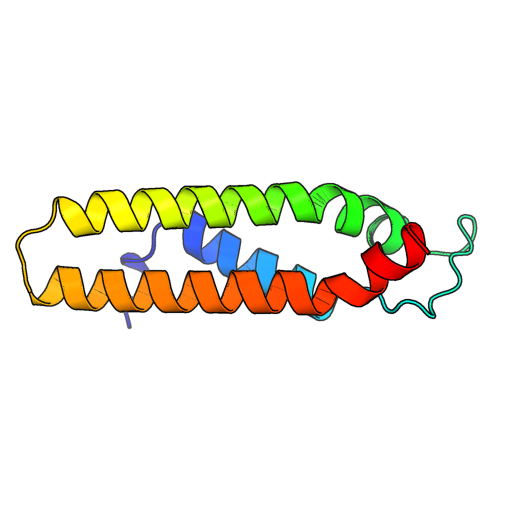LA A 1 101 ? 2.160 -9.823 -17.228 1.00 84.62 101 ALA A C 1
ATOM 824 O O . ALA A 1 101 ? 2.285 -10.987 -17.589 1.00 84.62 101 ALA A O 1
ATOM 825 N N . SER A 1 102 ? 2.985 -8.844 -17.623 1.00 81.06 102 SER A N 1
ATOM 826 C CA . SER A 1 102 ? 4.074 -9.054 -18.586 1.00 81.06 102 SER A CA 1
ATOM 827 C C . SER A 1 102 ? 5.202 -9.966 -18.088 1.00 81.06 102 SER A C 1
ATOM 829 O O . SER A 1 102 ? 5.894 -10.569 -18.898 1.00 81.06 102 SER A O 1
ATOM 831 N N . ILE A 1 103 ? 5.392 -10.094 -16.768 1.00 76.75 103 ILE A N 1
ATOM 832 C CA . ILE A 1 103 ? 6.386 -11.009 -16.178 1.00 76.75 103 ILE A CA 1
ATOM 833 C C . ILE A 1 103 ? 5.894 -12.462 -16.211 1.00 76.75 103 ILE A C 1
ATOM 835 O O . ILE A 1 103 ? 6.703 -13.385 -16.296 1.00 76.75 103 ILE A O 1
ATOM 839 N N . PHE A 1 104 ? 4.580 -12.674 -16.097 1.00 71.31 104 PHE A N 1
ATOM 840 C CA . PHE A 1 104 ? 3.976 -14.007 -16.015 1.00 71.31 104 PHE A CA 1
ATOM 841 C C . PHE A 1 104 ? 3.421 -14.531 -17.352 1.00 71.31 104 PHE A C 1
ATOM 843 O O . PHE A 1 104 ? 2.980 -15.681 -17.393 1.00 71.31 104 PHE A O 1
ATOM 850 N N . SER A 1 105 ? 3.417 -13.714 -18.413 1.00 59.94 105 SER A N 1
ATOM 851 C CA . SER A 1 105 ? 3.009 -14.077 -19.782 1.00 59.94 105 SER A CA 1
ATOM 852 C C . SER A 1 105 ? 4.197 -14.451 -20.656 1.00 59.94 105 SER A C 1
ATOM 854 O O . SER A 1 105 ? 4.099 -15.472 -21.368 1.00 59.94 105 SER A O 1
#